Protein AF-A0A540VBX1-F1 (afdb_monomer)

pLDDT: mean 86.74, std 15.34, range [40.91, 98.19]

Secondary structure (DSSP, 8-state):
--PPPHHHHHHHHHHS-HHHHHHTTT---EEETTEEEE----TT---SS--EEEETTTTEEEE-STT-EEEEHHHHHHHHHT--HHHHHHHHHHH-GGGG-S---PPPPP---------SS-HHHHHHHHHHHHHHHGGG-HHHHHHHHHTT--HHHHHH--

Nearest PDB structures (foldseek):
  2lva-assembly1_A  TM=3.208E-01  e=5.649E+00  Homo sapiens

InterPro domains:
  IPR002694 Zinc finger, CHC2-type [PF01807] (6-95)
  IPR002694 Zinc finger, CHC2-type [SM00400] (36-93)
  IPR036977 DNA Primase, CHC2-type zinc finger [G3DSA:3.90.580.10] (2-98)
  IPR050219 DnaG Primase [PTHR30313] (3-162)

Solvent-accessible surface area (backbone atoms only — not comparable to full-atom values): 9754 Å² total; per-residue (Å²): 130,93,72,79,55,68,68,50,53,54,46,43,34,59,66,49,55,51,63,62,62,38,43,78,71,73,54,63,75,44,85,50,91,91,29,35,30,19,49,46,87,50,88,94,43,89,53,89,60,68,31,24,37,36,35,75,91,71,28,34,40,38,29,77,48,95,75,68,44,65,43,39,37,47,57,49,42,18,64,73,68,74,4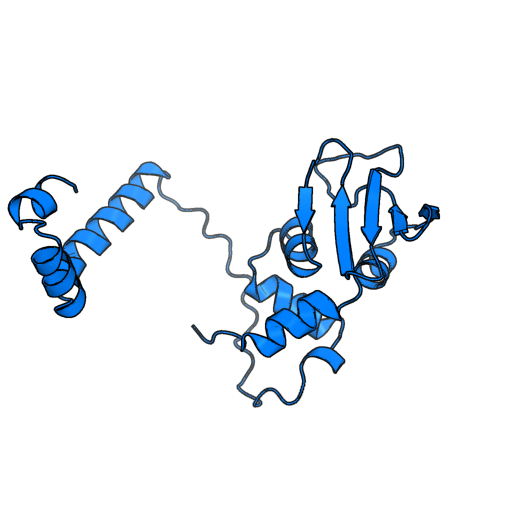3,54,72,65,59,22,50,52,52,48,35,70,76,38,58,86,61,55,63,93,57,80,90,61,82,76,76,78,88,62,80,71,68,81,75,72,66,96,56,57,69,69,56,50,52,52,50,53,48,52,50,51,64,66,48,43,81,76,36,64,69,59,47,55,50,37,51,77,69,70,52,46,72,68,57,53,71,69,69,113

Organism: NCBI:txid1335746

Radius of gyration: 21.72 Å; Cα contacts (8 Å, |Δi|>4): 168; chains: 1; bounding box: 47×44×55 Å

Structure (mmCIF, N/CA/C/O backbone):
data_AF-A0A540VBX1-F1
#
_entry.id   AF-A0A540VBX1-F1
#
loop_
_atom_site.group_PDB
_atom_site.id
_atom_site.type_symbol
_atom_site.label_atom_id
_atom_site.label_alt_id
_atom_site.label_comp_id
_atom_site.label_asym_id
_atom_site.label_entity_id
_atom_site.label_seq_id
_atom_site.pdbx_PDB_ins_code
_atom_site.Cartn_x
_atom_site.Cartn_y
_atom_site.Cartn_z
_atom_site.occupancy
_atom_site.B_iso_or_equiv
_atom_site.auth_seq_id
_atom_site.auth_comp_id
_atom_site.auth_asym_id
_atom_site.auth_atom_id
_atom_site.pdbx_PDB_model_num
ATOM 1 N N . MET A 1 1 ? 12.333 -17.179 -6.959 1.00 44.12 1 MET A N 1
ATOM 2 C CA . MET A 1 1 ? 11.751 -16.290 -5.928 1.00 44.12 1 MET A CA 1
ATOM 3 C C . MET A 1 1 ? 10.569 -17.014 -5.307 1.00 44.12 1 MET A C 1
ATOM 5 O O . MET A 1 1 ? 9.658 -17.335 -6.063 1.00 44.12 1 MET A O 1
ATOM 9 N N . PRO A 1 2 ? 10.586 -17.339 -4.003 1.00 46.53 2 PRO A N 1
ATOM 10 C CA . PRO A 1 2 ? 9.417 -17.925 -3.360 1.00 46.53 2 PRO A CA 1
ATOM 11 C C . PRO A 1 2 ? 8.303 -16.876 -3.392 1.00 46.53 2 PRO A C 1
ATOM 13 O O . PRO A 1 2 ? 8.457 -15.792 -2.833 1.00 46.53 2 PRO A O 1
ATOM 16 N N . ARG A 1 3 ? 7.239 -17.164 -4.141 1.00 69.12 3 ARG A N 1
ATOM 17 C CA . ARG A 1 3 ? 6.035 -16.336 -4.202 1.00 69.12 3 ARG A CA 1
ATOM 18 C C . ARG A 1 3 ? 5.181 -16.711 -2.996 1.00 69.12 3 ARG A C 1
ATOM 20 O O . ARG A 1 3 ? 4.941 -17.899 -2.791 1.00 69.12 3 ARG A O 1
ATOM 27 N N . TYR A 1 4 ? 4.744 -15.733 -2.205 1.00 78.56 4 TYR A N 1
ATOM 28 C CA . TYR A 1 4 ? 3.656 -15.994 -1.266 1.00 78.56 4 TYR A CA 1
ATOM 29 C C . TYR A 1 4 ? 2.438 -16.496 -2.060 1.00 78.56 4 TYR A C 1
ATOM 31 O O . TYR A 1 4 ? 2.194 -15.972 -3.154 1.00 78.56 4 TYR A O 1
ATOM 39 N N . PRO A 1 5 ? 1.707 -17.510 -1.564 1.00 85.25 5 PRO A N 1
ATOM 40 C CA . PRO A 1 5 ? 0.488 -17.959 -2.221 1.00 85.25 5 PRO A CA 1
ATOM 41 C C . PRO A 1 5 ? -0.501 -16.795 -2.336 1.00 85.25 5 PRO A C 1
ATOM 43 O O . PRO A 1 5 ? -0.576 -15.945 -1.442 1.00 85.25 5 PRO A O 1
ATOM 46 N N . SER A 1 6 ? -1.243 -16.746 -3.444 1.00 84.06 6 SER A N 1
ATOM 47 C CA . SER A 1 6 ? -2.238 -15.701 -3.722 1.00 84.06 6 SER A CA 1
ATOM 48 C C . SER A 1 6 ? -3.223 -15.544 -2.570 1.00 84.06 6 SER A C 1
ATOM 50 O O . SER A 1 6 ? -3.566 -14.431 -2.189 1.00 84.06 6 SER A O 1
ATOM 52 N N . GLU A 1 7 ? -3.606 -16.653 -1.951 1.00 88.44 7 GLU A N 1
ATOM 53 C CA . GLU A 1 7 ? -4.576 -16.705 -0.863 1.00 88.44 7 GLU A CA 1
ATOM 54 C C . GLU A 1 7 ? -4.046 -16.008 0.393 1.00 88.44 7 GLU A C 1
ATOM 56 O O . GLU A 1 7 ? -4.788 -15.289 1.059 1.00 88.44 7 GLU A O 1
ATOM 61 N N . LEU A 1 8 ? -2.754 -16.175 0.702 1.00 90.19 8 LEU A N 1
ATOM 62 C CA . LEU A 1 8 ? -2.112 -15.484 1.821 1.00 90.19 8 LEU A CA 1
ATOM 63 C C . LEU A 1 8 ? -2.058 -13.977 1.565 1.00 90.19 8 LEU A C 1
ATOM 65 O O . LEU A 1 8 ? -2.365 -13.196 2.461 1.00 90.19 8 LEU A O 1
ATOM 69 N N . ILE A 1 9 ? -1.688 -13.572 0.349 1.00 91.19 9 ILE A N 1
ATOM 70 C CA . ILE A 1 9 ? -1.621 -12.158 -0.033 1.00 91.19 9 ILE A CA 1
ATOM 71 C C . ILE A 1 9 ? -2.997 -11.502 0.102 1.00 91.19 9 ILE A C 1
ATOM 73 O O . ILE A 1 9 ? -3.121 -10.449 0.727 1.00 91.19 9 ILE A O 1
ATOM 77 N N . GLU A 1 10 ? -4.032 -12.126 -0.453 1.00 92.25 10 GLU A N 1
ATOM 78 C CA . GLU A 1 10 ? -5.393 -11.593 -0.399 1.00 92.25 10 GLU A CA 1
ATOM 79 C C . GLU A 1 10 ? -5.951 -11.593 1.028 1.00 92.25 10 GLU A C 1
ATOM 81 O O . GLU A 1 10 ? -6.656 -10.659 1.413 1.00 92.25 10 GLU A O 1
ATOM 86 N N . ARG A 1 11 ? -5.577 -12.577 1.856 1.00 93.44 11 ARG A N 1
ATOM 87 C CA . ARG A 1 11 ? -5.879 -12.557 3.291 1.00 93.44 11 ARG A CA 1
ATOM 88 C C . ARG A 1 11 ? -5.229 -11.361 3.980 1.00 93.44 11 ARG A C 1
ATOM 90 O O . ARG A 1 11 ? -5.930 -10.616 4.650 1.00 93.44 11 ARG A O 1
ATOM 97 N N . VAL A 1 12 ? -3.928 -11.137 3.784 1.00 95.19 12 VAL A N 1
ATOM 98 C CA . VAL A 1 12 ? -3.216 -9.995 4.383 1.00 95.19 12 VAL A CA 1
ATOM 99 C C . VAL A 1 12 ? -3.853 -8.672 3.962 1.00 95.19 12 VAL A C 1
ATOM 101 O O . VAL A 1 12 ? -4.117 -7.832 4.817 1.00 95.19 12 VAL A O 1
ATOM 104 N N . LYS A 1 13 ? -4.166 -8.494 2.673 1.00 95.38 13 LYS A N 1
ATOM 105 C CA . LYS A 1 13 ? -4.821 -7.274 2.179 1.00 95.38 13 LYS A CA 1
ATOM 106 C C . LYS A 1 13 ? -6.188 -7.028 2.814 1.00 95.38 13 LYS A C 1
ATOM 108 O O . LYS A 1 13 ? -6.519 -5.878 3.083 1.00 95.38 13 LYS A O 1
ATOM 113 N N . ARG A 1 14 ? -6.979 -8.079 3.034 1.00 95.31 14 ARG A N 1
ATOM 114 C CA . ARG A 1 14 ? -8.339 -7.969 3.578 1.00 95.31 14 ARG A CA 1
ATOM 115 C C . ARG A 1 14 ? -8.364 -7.829 5.098 1.00 95.31 14 ARG A C 1
ATOM 117 O O . ARG A 1 14 ? -9.210 -7.114 5.619 1.00 95.31 14 ARG A O 1
ATOM 124 N N . GLU A 1 15 ? -7.482 -8.535 5.796 1.00 95.50 15 GLU A N 1
ATOM 125 C CA . GLU A 1 15 ? -7.603 -8.754 7.241 1.00 95.50 15 GLU A CA 1
ATOM 126 C C . GLU A 1 15 ? -6.581 -7.984 8.076 1.00 95.50 15 GLU A C 1
ATOM 128 O O . GLU A 1 15 ? -6.834 -7.806 9.260 1.00 95.50 15 GLU A O 1
ATOM 133 N N . ALA A 1 16 ? -5.461 -7.505 7.514 1.00 97.12 16 ALA A N 1
ATOM 134 C CA . ALA A 1 16 ? -4.528 -6.668 8.271 1.00 97.12 16 ALA A CA 1
ATOM 135 C C . ALA A 1 16 ? -5.106 -5.246 8.424 1.00 97.12 16 ALA A C 1
ATOM 137 O O . ALA A 1 16 ? -5.142 -4.505 7.437 1.00 97.12 16 ALA A O 1
ATOM 138 N N . PRO A 1 17 ? -5.551 -4.838 9.626 1.00 97.00 17 PRO A N 1
ATOM 139 C CA . PRO A 1 17 ? -6.339 -3.622 9.793 1.00 97.00 17 PRO A CA 1
ATOM 140 C C . PRO A 1 17 ? -5.485 -2.361 9.613 1.00 97.00 17 PRO A C 1
ATOM 142 O O . PRO A 1 17 ? -4.603 -2.068 10.428 1.00 97.00 17 PRO A O 1
ATOM 145 N N . ILE A 1 18 ? -5.791 -1.568 8.577 1.00 97.94 18 ILE A N 1
AT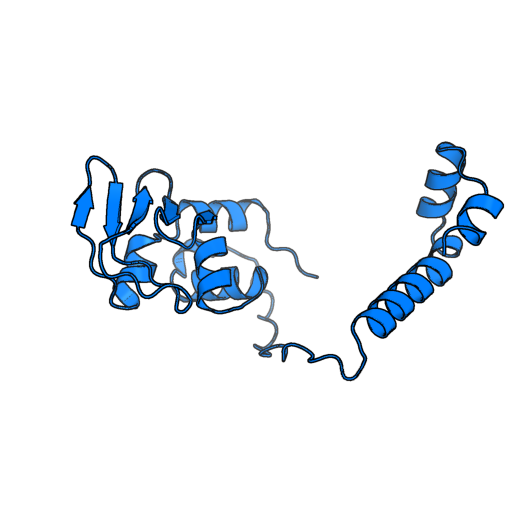OM 146 C CA . ILE A 1 18 ? -5.100 -0.294 8.282 1.00 97.94 18 ILE A CA 1
ATOM 147 C C . ILE A 1 18 ? -5.142 0.650 9.484 1.00 97.94 18 ILE A C 1
ATOM 149 O O . ILE A 1 18 ? -4.148 1.297 9.809 1.00 97.94 18 ILE A O 1
ATOM 153 N N . ARG A 1 19 ? -6.294 0.723 10.152 1.00 96.56 19 ARG A N 1
ATOM 154 C CA . ARG A 1 19 ? -6.479 1.600 11.303 1.00 96.56 19 ARG A CA 1
ATOM 155 C C . ARG A 1 19 ? -5.516 1.257 12.433 1.00 96.56 19 ARG A C 1
ATOM 157 O O . ARG A 1 19 ? -4.754 2.121 12.842 1.00 96.56 19 ARG A O 1
ATOM 164 N N . THR A 1 20 ? -5.497 0.004 12.886 1.00 96.75 20 THR A N 1
ATOM 165 C CA . THR A 1 20 ? -4.602 -0.437 13.969 1.00 96.75 20 THR A CA 1
ATOM 166 C C . THR A 1 20 ? -3.136 -0.249 13.592 1.00 96.75 20 THR A C 1
ATOM 168 O O . THR A 1 20 ? -2.325 0.154 14.424 1.00 96.75 20 THR A O 1
ATOM 171 N N . TRP A 1 21 ? -2.792 -0.503 12.326 1.00 97.12 21 TRP A N 1
ATOM 172 C CA . TRP A 1 21 ? -1.449 -0.261 11.808 1.00 97.12 21 TRP A CA 1
ATOM 173 C C . TRP A 1 21 ? -1.018 1.207 11.947 1.00 97.12 21 TRP A C 1
ATOM 175 O O . TRP A 1 21 ? 0.106 1.487 12.366 1.00 97.12 21 TRP A O 1
ATOM 185 N N . LEU A 1 22 ? -1.912 2.144 11.625 1.00 97.25 22 LEU A N 1
ATOM 186 C CA . LEU A 1 22 ? -1.659 3.583 11.713 1.00 97.25 22 LEU A CA 1
ATOM 187 C C . LEU A 1 22 ? -1.760 4.124 13.150 1.00 97.25 22 LEU A C 1
ATOM 189 O O . LEU A 1 22 ? -0.951 4.968 13.530 1.00 97.25 22 LEU A O 1
ATOM 193 N N . GLU A 1 23 ? -2.676 3.615 13.976 1.00 96.69 23 GLU A N 1
ATOM 194 C CA . GLU A 1 23 ? -2.778 3.951 15.407 1.00 96.69 23 GLU A CA 1
ATOM 195 C C . GLU A 1 23 ? -1.479 3.600 16.147 1.00 96.69 23 GLU A C 1
ATOM 197 O O . GLU A 1 23 ? -0.968 4.407 16.922 1.00 96.69 23 GLU A O 1
ATOM 202 N N . GLY A 1 24 ? -0.864 2.451 15.832 1.00 94.56 24 GLY A N 1
ATOM 203 C CA . GLY A 1 24 ? 0.451 2.065 16.361 1.00 94.56 24 GLY A CA 1
ATOM 204 C C . GLY A 1 24 ? 1.596 3.016 15.978 1.00 94.56 24 GLY A C 1
ATOM 205 O O . GLY A 1 24 ? 2.678 2.942 16.557 1.00 94.56 24 GLY A O 1
ATOM 206 N N . ARG A 1 25 ? 1.358 3.921 15.023 1.00 93.75 25 ARG A N 1
ATOM 207 C CA . ARG A 1 25 ? 2.286 4.965 14.560 1.00 93.75 25 ARG A CA 1
ATOM 208 C C . ARG A 1 25 ? 1.854 6.367 14.995 1.00 93.75 25 ARG A C 1
ATOM 210 O O . ARG A 1 25 ? 2.419 7.349 14.523 1.00 93.75 25 ARG A O 1
ATOM 217 N N . GLY A 1 26 ? 0.870 6.461 15.890 1.00 94.12 26 GLY A N 1
ATOM 218 C CA . GLY A 1 26 ? 0.388 7.720 16.452 1.00 94.12 26 GLY A CA 1
ATOM 219 C C . GLY A 1 26 ? -0.654 8.443 15.599 1.00 94.12 26 GLY A C 1
ATOM 220 O O . GLY A 1 26 ? -0.905 9.620 15.839 1.00 94.12 26 GLY A O 1
ATOM 221 N N . ALA A 1 27 ? -1.260 7.784 14.605 1.00 95.56 27 ALA A N 1
ATOM 222 C CA . ALA A 1 27 ? -2.372 8.383 13.876 1.00 95.56 27 ALA A CA 1
ATOM 223 C C . ALA A 1 27 ? -3.630 8.439 14.753 1.00 95.56 27 ALA A C 1
ATOM 225 O O . ALA A 1 27 ? -4.058 7.433 15.318 1.00 95.56 27 ALA A O 1
ATOM 226 N N . GLU A 1 28 ? -4.253 9.613 14.808 1.00 95.44 28 GLU A N 1
ATOM 227 C CA . GLU A 1 28 ? -5.529 9.824 15.486 1.00 95.44 28 GLU A CA 1
ATOM 228 C C . GLU A 1 28 ? -6.668 9.856 14.464 1.00 95.44 28 GLU A C 1
ATOM 230 O O . GLU A 1 28 ? -6.612 10.586 13.469 1.00 95.44 28 GLU A O 1
ATOM 235 N N . PHE A 1 29 ? -7.704 9.054 14.711 1.00 96.75 29 PHE A N 1
ATOM 236 C CA . PHE A 1 29 ? -8.841 8.898 13.808 1.00 96.75 29 PHE A CA 1
ATOM 237 C C . PHE A 1 29 ? -10.105 9.570 14.340 1.00 96.75 29 PHE A C 1
ATOM 239 O O . PHE A 1 29 ? -10.432 9.506 15.526 1.00 96.75 29 PHE A O 1
ATOM 246 N N . HIS A 1 30 ? -10.883 10.125 13.417 1.00 94.88 30 HIS A N 1
ATOM 247 C CA . HIS A 1 30 ? -12.226 10.638 13.654 1.00 94.88 30 HIS A CA 1
ATOM 248 C C . HIS A 1 30 ? -13.236 9.909 12.766 1.00 94.88 30 HIS A C 1
ATOM 250 O O . HIS A 1 30 ? -12.912 9.464 11.666 1.00 94.88 30 HIS A O 1
ATOM 256 N N . LYS A 1 31 ? -14.485 9.796 13.228 1.00 95.44 31 LYS A N 1
ATOM 257 C CA . LYS A 1 31 ? -15.558 9.206 12.418 1.00 95.44 31 LYS A CA 1
ATOM 258 C C . LYS A 1 31 ? -15.930 10.127 11.257 1.00 95.44 31 LYS A C 1
ATOM 260 O O . LYS A 1 31 ? -16.125 11.325 11.457 1.00 95.44 31 LYS A O 1
ATOM 265 N N . HIS A 1 32 ? -16.116 9.546 10.077 1.00 91.56 32 HIS A N 1
ATOM 266 C CA . HIS A 1 32 ? -16.592 10.231 8.883 1.00 91.56 32 HIS A CA 1
ATOM 267 C C . HIS A 1 32 ? -17.625 9.360 8.151 1.00 91.56 32 HIS A C 1
ATOM 269 O O . HIS A 1 32 ? -17.320 8.603 7.231 1.00 91.56 32 HIS A O 1
ATOM 275 N N . GLY A 1 33 ? -18.883 9.440 8.594 1.00 93.12 33 GLY A N 1
ATOM 276 C CA . GLY A 1 33 ? -19.948 8.586 8.070 1.00 93.12 33 GLY A CA 1
ATOM 277 C C . GLY A 1 33 ? -19.710 7.114 8.416 1.00 93.12 33 GLY A C 1
ATOM 278 O O . GLY A 1 33 ? -19.751 6.749 9.590 1.00 93.12 33 GLY A O 1
ATOM 279 N N . ARG A 1 34 ? -19.502 6.277 7.391 1.00 93.31 34 ARG A N 1
ATOM 280 C CA . ARG A 1 34 ? -19.173 4.845 7.543 1.00 93.31 34 ARG A CA 1
ATOM 281 C C . ARG A 1 34 ? -17.670 4.581 7.631 1.00 93.31 34 ARG A C 1
ATOM 283 O O . ARG A 1 34 ? -17.284 3.495 8.042 1.00 93.31 34 ARG A O 1
ATOM 290 N N . ASP A 1 35 ? -16.867 5.569 7.255 1.00 97.06 35 ASP A N 1
ATOM 291 C CA . ASP A 1 35 ? -15.415 5.489 7.212 1.00 97.06 35 ASP A CA 1
ATOM 292 C C . ASP A 1 35 ? -14.808 6.233 8.409 1.00 97.06 35 ASP A C 1
ATOM 294 O O . ASP A 1 35 ? -15.494 6.932 9.170 1.00 97.06 35 ASP A O 1
ATOM 298 N N . VAL A 1 36 ? -13.495 6.110 8.565 1.00 97.62 36 VAL A N 1
ATOM 299 C CA . VAL A 1 36 ? -12.712 6.913 9.506 1.00 97.62 36 VAL A CA 1
ATOM 300 C C . VAL A 1 36 ? -11.714 7.775 8.748 1.00 97.62 36 VAL A C 1
ATOM 302 O O . VAL A 1 36 ? -11.258 7.419 7.664 1.00 97.62 36 VAL A O 1
ATOM 305 N N . VAL A 1 37 ? -11.380 8.930 9.312 1.00 97.69 37 VAL A N 1
ATOM 306 C CA . VAL A 1 37 ? -10.448 9.883 8.709 1.00 97.69 37 VAL A CA 1
ATOM 307 C C . VAL A 1 37 ? -9.357 10.266 9.700 1.00 97.69 37 VAL A C 1
ATOM 309 O O . VAL A 1 37 ? -9.633 10.471 10.882 1.00 97.69 37 VAL A O 1
ATOM 312 N N . CYS A 1 38 ? -8.126 10.382 9.219 1.00 97.25 38 CYS A N 1
ATOM 313 C CA . CYS A 1 38 ? -6.990 10.923 9.958 1.00 97.25 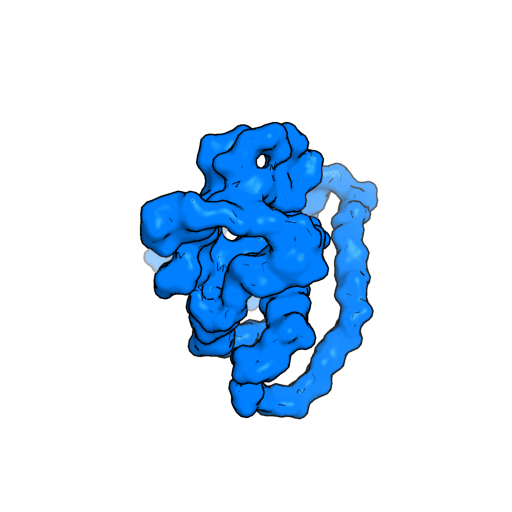38 CYS A CA 1
ATOM 314 C C . CYS A 1 38 ? -6.205 11.907 9.081 1.00 97.25 38 CYS A C 1
ATOM 316 O O . CYS A 1 38 ? -6.518 12.126 7.905 1.00 97.25 38 CYS A O 1
ATOM 318 N N . ARG A 1 39 ? -5.175 12.529 9.655 1.00 96.75 39 ARG A N 1
ATOM 319 C CA . ARG A 1 39 ? -4.190 13.275 8.862 1.00 96.75 39 ARG A CA 1
ATOM 320 C C . ARG A 1 39 ? -3.382 12.314 8.002 1.00 96.75 39 ARG A C 1
ATOM 322 O O . ARG A 1 39 ? -3.143 11.173 8.401 1.00 96.75 39 ARG A O 1
ATOM 329 N N . CYS A 1 40 ? -2.974 12.777 6.826 1.00 96.38 40 CYS A N 1
ATOM 330 C CA . CYS A 1 40 ? -2.098 12.008 5.955 1.00 96.38 40 CYS A CA 1
ATOM 331 C C . CYS A 1 40 ? -0.804 11.602 6.689 1.00 96.38 40 CYS A C 1
ATOM 333 O O . CYS A 1 40 ? -0.123 12.477 7.222 1.00 96.38 40 CYS A O 1
ATOM 335 N N . PRO A 1 41 ? -0.447 10.304 6.718 1.00 94.81 41 PRO A N 1
ATOM 336 C CA . PRO A 1 41 ? 0.756 9.829 7.398 1.00 94.81 41 PRO A CA 1
ATOM 337 C C . PRO A 1 41 ? 2.023 9.928 6.533 1.00 94.81 41 PRO A C 1
ATOM 339 O O . PRO A 1 41 ? 3.103 9.568 6.997 1.00 94.81 41 PRO A O 1
ATOM 342 N N . PHE A 1 42 ? 1.909 10.345 5.267 1.00 94.31 42 PHE A N 1
ATOM 343 C CA . PHE A 1 42 ? 3.052 10.388 4.359 1.00 94.31 42 PHE A CA 1
ATOM 344 C C . PHE A 1 42 ? 3.914 11.647 4.560 1.00 94.31 42 PHE A C 1
ATOM 346 O O . PHE A 1 42 ? 3.367 12.744 4.676 1.00 94.31 42 PHE A O 1
ATOM 353 N N . PRO A 1 43 ? 5.254 11.519 4.556 1.00 86.94 43 PRO A N 1
ATOM 354 C CA . PRO A 1 43 ? 6.164 12.630 4.844 1.00 86.94 43 PRO A CA 1
ATOM 355 C C . PRO A 1 43 ? 6.232 13.678 3.723 1.00 86.94 43 PRO A C 1
ATOM 357 O O . PRO A 1 43 ? 6.611 14.816 3.977 1.00 86.94 43 PRO A O 1
ATOM 360 N N . ASP A 1 44 ? 5.859 13.319 2.492 1.00 88.31 44 ASP A N 1
ATOM 361 C CA . ASP A 1 44 ? 5.772 14.215 1.332 1.00 88.31 44 ASP A CA 1
ATOM 362 C C . ASP A 1 44 ? 4.522 15.113 1.355 1.00 88.31 44 ASP A C 1
ATOM 364 O O . ASP A 1 44 ? 4.348 15.953 0.472 1.00 88.31 44 ASP A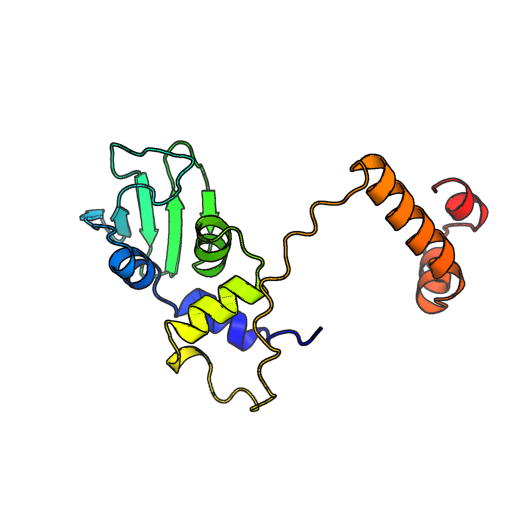 O 1
ATOM 368 N N . HIS A 1 45 ? 3.655 14.964 2.361 1.00 88.88 45 HIS A N 1
ATOM 369 C CA . HIS A 1 45 ? 2.434 15.746 2.506 1.00 88.88 45 HIS A CA 1
ATOM 370 C C . HIS A 1 45 ? 2.178 16.112 3.972 1.00 88.88 45 HIS A C 1
ATOM 372 O O . HIS A 1 45 ? 1.578 15.351 4.732 1.00 88.88 45 HIS A O 1
ATOM 378 N N . GLU A 1 46 ? 2.591 17.323 4.353 1.00 88.50 46 GLU A N 1
ATOM 379 C CA . GLU A 1 46 ? 2.312 17.885 5.676 1.00 88.50 46 GLU A CA 1
ATOM 380 C C . GLU A 1 46 ? 0.843 18.323 5.783 1.00 88.50 46 GLU A C 1
ATOM 382 O O . GLU A 1 46 ? 0.465 19.471 5.538 1.00 88.50 46 GLU A O 1
ATOM 387 N N . ASP A 1 47 ? -0.008 17.362 6.124 1.00 90.44 47 ASP A N 1
ATOM 388 C CA . ASP A 1 47 ? -1.448 17.550 6.143 1.00 90.44 47 ASP A CA 1
ATOM 389 C C . ASP A 1 47 ? -1.937 18.224 7.436 1.00 90.44 47 ASP A C 1
ATOM 391 O O . ASP A 1 47 ? -1.821 17.692 8.546 1.00 90.44 47 ASP A O 1
ATOM 395 N N . ARG A 1 48 ? -2.538 19.409 7.293 1.00 89.31 48 ARG A N 1
ATOM 396 C CA . ARG A 1 48 ? -3.127 20.170 8.407 1.00 89.31 48 ARG A CA 1
ATOM 397 C C . ARG A 1 48 ? -4.569 19.774 8.710 1.00 89.31 48 ARG A C 1
ATOM 399 O O . ARG A 1 48 ? -5.030 19.991 9.832 1.00 89.31 48 ARG A O 1
ATOM 406 N N . THR A 1 49 ? -5.278 19.209 7.738 1.00 90.62 49 THR A N 1
ATOM 407 C CA . THR A 1 49 ? -6.715 18.919 7.805 1.00 90.62 49 THR A CA 1
ATOM 408 C C . THR A 1 49 ? -6.956 17.464 7.434 1.00 90.62 49 THR A C 1
ATOM 410 O O . THR A 1 49 ? -6.643 17.113 6.309 1.00 90.62 49 THR A O 1
ATOM 413 N N . PRO A 1 50 ? -7.557 16.627 8.300 1.00 94.81 50 PRO A N 1
ATOM 414 C CA . PRO A 1 50 ? -7.701 15.193 8.047 1.00 94.81 50 PRO A CA 1
ATOM 415 C C . PRO A 1 50 ? -8.197 14.864 6.628 1.00 94.81 50 PRO A C 1
ATOM 417 O O . PRO A 1 50 ? -9.369 15.065 6.314 1.00 94.81 50 PRO A O 1
ATOM 420 N N . SER A 1 51 ? -7.293 14.385 5.769 1.00 95.50 51 SER A N 1
ATOM 421 C CA . SER A 1 51 ? -7.572 14.075 4.360 1.00 95.50 51 SER A CA 1
ATOM 422 C C . SER A 1 51 ? -7.435 12.588 4.029 1.00 95.50 51 SER A C 1
ATOM 424 O O . SER A 1 51 ? -7.753 12.163 2.917 1.00 95.50 51 SER A O 1
ATOM 426 N N . PHE A 1 52 ? -6.950 11.786 4.977 1.00 97.81 52 PHE A N 1
ATOM 427 C CA . PHE A 1 52 ? -6.683 10.369 4.791 1.00 97.81 52 PHE A CA 1
ATOM 428 C C . PHE A 1 52 ? -7.869 9.542 5.272 1.00 97.81 52 PHE A C 1
ATOM 430 O O . PHE A 1 52 ? -8.104 9.419 6.472 1.00 97.81 52 PHE A O 1
ATOM 437 N N . VAL A 1 53 ? -8.627 8.995 4.327 1.00 97.88 53 VAL A N 1
ATOM 438 C CA . VAL A 1 53 ? -9.839 8.218 4.586 1.00 97.88 53 VAL A CA 1
ATOM 439 C C . VAL A 1 53 ? -9.500 6.733 4.583 1.00 97.88 53 VAL A C 1
ATOM 441 O O . VAL A 1 53 ? -8.833 6.245 3.670 1.00 97.88 53 VAL A O 1
ATOM 444 N N . VAL A 1 54 ? -9.987 6.010 5.587 1.00 98.19 54 VAL A N 1
ATOM 445 C CA . VAL A 1 54 ? -9.885 4.554 5.707 1.00 98.19 54 VAL A CA 1
ATOM 446 C C . VAL A 1 54 ? -11.287 3.971 5.782 1.00 98.19 54 VAL A C 1
ATOM 448 O O . VAL A 1 54 ? -12.076 4.315 6.662 1.00 98.19 54 VAL A O 1
ATOM 451 N N . SER A 1 55 ? -11.573 3.059 4.861 1.00 97.44 55 SER A N 1
ATOM 452 C CA . SER A 1 55 ? -12.813 2.295 4.823 1.00 97.44 55 SER A CA 1
ATOM 453 C C . SER A 1 55 ? -12.576 0.969 5.537 1.00 97.44 55 SER A C 1
ATOM 455 O O . SER A 1 55 ? -11.940 0.069 4.986 1.00 97.44 55 SER A O 1
ATOM 457 N N . GLU A 1 56 ? -13.008 0.880 6.798 1.00 94.50 56 GLU A N 1
ATOM 458 C CA . GLU A 1 56 ? -12.751 -0.279 7.670 1.00 94.50 56 GLU A CA 1
ATOM 459 C C . GLU A 1 56 ? -13.448 -1.555 7.160 1.00 94.50 56 GLU A C 1
ATOM 461 O O . GLU A 1 56 ? -12.935 -2.652 7.354 1.00 94.50 56 GLU A O 1
ATOM 466 N N . ASP A 1 57 ? -14.578 -1.417 6.460 1.00 94.06 57 ASP A N 1
ATOM 467 C CA . ASP A 1 57 ? -15.345 -2.523 5.872 1.00 94.06 57 ASP A CA 1
ATOM 468 C C . ASP A 1 57 ? -14.615 -3.193 4.698 1.00 94.06 57 ASP A C 1
ATOM 470 O O . ASP A 1 57 ? -14.621 -4.417 4.568 1.00 94.06 57 ASP A O 1
ATOM 474 N N . ARG A 1 58 ? -13.980 -2.391 3.837 1.00 95.19 58 ARG A N 1
ATOM 475 C CA . ARG A 1 58 ? -13.228 -2.859 2.662 1.00 95.19 58 ARG A CA 1
ATOM 476 C C . ARG A 1 58 ? -11.733 -3.016 2.934 1.00 95.19 58 ARG A C 1
ATOM 478 O O . ARG A 1 58 ? -11.032 -3.564 2.090 1.00 95.19 58 ARG A O 1
ATOM 485 N N . ASN A 1 59 ? -11.258 -2.528 4.079 1.00 97.12 59 ASN A N 1
ATOM 486 C CA . ASN A 1 59 ? -9.847 -2.400 4.440 1.00 97.12 59 ASN A CA 1
ATOM 487 C C . ASN A 1 59 ? -9.011 -1.717 3.339 1.00 97.12 59 ASN A C 1
ATOM 489 O O . ASN A 1 59 ? -7.946 -2.185 2.933 1.00 97.12 59 ASN A O 1
ATOM 493 N N . LEU A 1 60 ? -9.530 -0.595 2.839 1.00 98.00 60 LEU A N 1
ATOM 494 C CA . LEU A 1 60 ? -8.893 0.242 1.823 1.00 98.00 60 LEU A CA 1
ATOM 495 C C . LEU A 1 60 ? -8.686 1.654 2.359 1.00 98.00 60 LEU A C 1
ATOM 497 O O . LEU A 1 60 ? -9.431 2.115 3.225 1.00 98.00 60 LEU A O 1
ATOM 501 N N . TRP A 1 61 ? -7.711 2.360 1.800 1.00 98.19 61 TRP A N 1
ATOM 502 C CA . TRP A 1 61 ? -7.460 3.761 2.119 1.00 98.19 61 TRP A CA 1
ATOM 503 C C . TRP A 1 61 ? -7.416 4.624 0.863 1.00 98.19 61 TRP A C 1
ATOM 505 O O . TRP A 1 61 ? -7.108 4.146 -0.231 1.00 98.19 61 TRP A O 1
ATOM 515 N N . HIS A 1 62 ? -7.697 5.911 1.037 1.00 97.88 62 HIS A N 1
ATOM 516 C CA . HIS A 1 62 ? -7.479 6.935 0.027 1.00 97.88 62 HIS A CA 1
ATOM 517 C C . HIS A 1 62 ? -7.165 8.278 0.693 1.00 97.88 62 HIS A C 1
ATOM 519 O O . HIS A 1 62 ? -7.890 8.732 1.577 1.00 97.88 62 HIS A O 1
ATOM 525 N N . CYS A 1 63 ? -6.100 8.944 0.254 1.00 97.12 63 CYS A N 1
ATOM 526 C CA . CY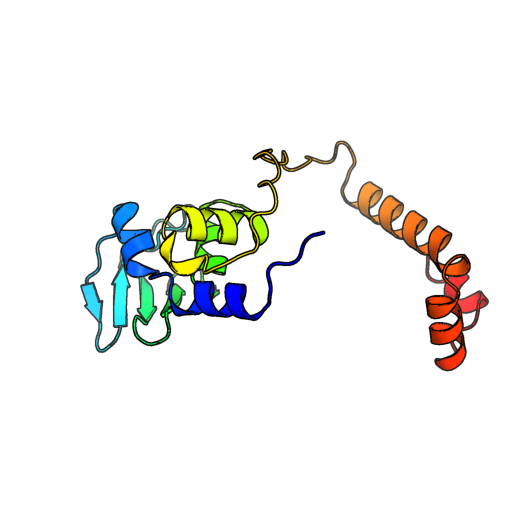S A 1 63 ? -5.792 10.311 0.650 1.00 97.12 63 CYS A CA 1
ATOM 527 C C . CYS A 1 63 ? -6.403 11.287 -0.357 1.00 97.12 63 CYS A C 1
ATOM 529 O O . CYS A 1 63 ? -5.976 11.357 -1.508 1.00 97.12 63 CYS A O 1
ATOM 531 N N . LEU A 1 64 ? -7.389 12.060 0.097 1.00 94.81 64 LEU A N 1
ATOM 532 C CA . LEU A 1 64 ? -8.077 13.094 -0.682 1.00 94.81 64 LEU A CA 1
ATOM 533 C C . LEU A 1 64 ? -7.295 14.421 -0.745 1.00 94.81 64 LEU A C 1
ATOM 535 O O . LEU A 1 64 ? -7.760 15.368 -1.374 1.00 94.81 64 LEU A O 1
ATOM 539 N N . GLY A 1 65 ? -6.132 14.503 -0.092 1.00 91.94 65 GLY A N 1
ATOM 540 C CA . GLY A 1 65 ? -5.241 15.666 -0.115 1.00 91.94 65 GLY A CA 1
ATOM 541 C C . GLY A 1 65 ? -4.275 15.654 -1.303 1.00 91.94 65 GLY A C 1
ATOM 542 O O . GLY A 1 65 ? -4.557 15.052 -2.337 1.00 91.94 65 GLY A O 1
ATOM 543 N N . ALA A 1 66 ? -3.104 16.281 -1.160 1.00 92.12 66 ALA A N 1
ATOM 544 C CA . ALA A 1 66 ? -2.135 16.406 -2.257 1.00 92.12 66 ALA A CA 1
ATOM 545 C C . ALA A 1 66 ? -1.604 15.056 -2.780 1.00 92.12 66 ALA A C 1
ATOM 547 O O . ALA A 1 66 ? -1.196 14.965 -3.934 1.00 92.12 66 ALA A O 1
ATOM 548 N N . CYS A 1 67 ? -1.639 13.999 -1.960 1.00 93.44 67 CYS A N 1
ATOM 549 C CA . CYS A 1 67 ? -1.142 12.682 -2.354 1.00 93.44 67 CYS A CA 1
ATOM 550 C C . CYS A 1 67 ? -1.960 12.009 -3.462 1.00 93.44 67 CYS A C 1
ATOM 552 O O . CYS A 1 67 ? -1.372 11.224 -4.201 1.00 93.44 67 CYS A O 1
ATOM 554 N N . GLN A 1 68 ? -3.283 12.239 -3.512 1.00 92.81 68 GLN A N 1
ATOM 555 C CA . GLN A 1 68 ? -4.225 11.631 -4.473 1.00 92.81 68 GLN A CA 1
ATOM 556 C C . GLN A 1 68 ? -3.964 10.136 -4.734 1.00 92.81 68 GLN A C 1
ATOM 558 O O . GLN A 1 68 ? -3.919 9.670 -5.871 1.00 92.81 68 GLN A O 1
ATOM 563 N N . ALA A 1 69 ? -3.729 9.382 -3.663 1.00 94.69 69 ALA A N 1
ATOM 564 C CA . ALA A 1 69 ? -3.363 7.976 -3.734 1.00 94.69 69 ALA A CA 1
ATOM 565 C C . ALA A 1 69 ? -4.267 7.150 -2.834 1.00 94.69 69 ALA A C 1
ATOM 567 O O . ALA A 1 69 ? -4.781 7.646 -1.832 1.00 94.69 69 ALA A O 1
ATOM 568 N N . GLY A 1 70 ? -4.409 5.877 -3.169 1.00 96.69 70 GLY A N 1
ATOM 569 C CA . GLY A 1 70 ? -5.154 4.912 -2.383 1.00 96.69 70 GLY A CA 1
ATOM 570 C C . GLY A 1 70 ? -4.724 3.495 -2.709 1.00 96.69 70 GLY A C 1
ATOM 571 O O . GLY A 1 70 ? -3.997 3.263 -3.676 1.00 96.69 70 GLY A O 1
ATOM 572 N N . GLY A 1 71 ? -5.173 2.547 -1.898 1.00 97.19 71 GLY A N 1
ATOM 573 C CA . GLY A 1 71 ? -4.849 1.143 -2.099 1.00 97.19 71 GLY A CA 1
ATOM 574 C C . GLY A 1 71 ? -5.184 0.272 -0.901 1.00 97.19 71 GLY A C 1
ATOM 575 O O . GLY A 1 71 ? -5.981 0.631 -0.031 1.00 97.19 71 GLY A O 1
ATOM 576 N N . SER A 1 72 ? -4.554 -0.894 -0.877 1.00 98.12 72 SER A N 1
ATOM 577 C CA . SER A 1 72 ? -4.591 -1.824 0.243 1.00 98.12 72 SER A CA 1
ATOM 578 C C . SER A 1 72 ? -3.611 -1.416 1.343 1.00 98.12 72 SER A C 1
ATOM 580 O O . SER A 1 72 ? -2.744 -0.553 1.169 1.00 98.12 72 SER A O 1
ATOM 582 N N . VAL A 1 73 ? -3.702 -2.099 2.481 1.00 98.12 73 VAL A N 1
ATOM 583 C CA . VAL A 1 73 ? -2.718 -2.005 3.566 1.00 98.12 73 VAL A CA 1
ATOM 584 C C . VAL A 1 73 ? -1.285 -2.303 3.103 1.00 98.12 73 VAL A C 1
ATOM 586 O O . VAL A 1 73 ? -0.346 -1.697 3.606 1.00 98.12 73 VAL A O 1
ATOM 589 N N . VAL A 1 74 ? -1.094 -3.177 2.107 1.00 97.25 74 VAL A N 1
ATOM 590 C CA . VAL A 1 74 ? 0.242 -3.484 1.575 1.00 97.25 74 VAL A CA 1
ATOM 591 C C . VAL A 1 74 ? 0.807 -2.274 0.833 1.00 97.25 74 VAL A C 1
ATOM 593 O O . VAL A 1 74 ? 1.940 -1.882 1.097 1.00 97.25 74 VAL A O 1
ATOM 596 N N . ASP A 1 75 ? -0.003 -1.633 -0.014 1.00 97.50 75 ASP A N 1
ATOM 597 C CA . ASP A 1 75 ? 0.389 -0.419 -0.744 1.00 97.50 75 ASP A CA 1
ATOM 598 C C . ASP A 1 75 ? 0.734 0.725 0.222 1.00 97.50 75 ASP A C 1
ATOM 600 O O . ASP A 1 75 ? 1.692 1.470 0.007 1.00 97.50 75 ASP A O 1
ATOM 604 N N . LEU A 1 76 ? -0.010 0.827 1.331 1.00 97.69 76 LEU A N 1
ATOM 605 C CA . LEU A 1 76 ? 0.266 1.779 2.405 1.00 97.69 76 LEU A CA 1
ATOM 606 C C . LEU A 1 76 ? 1.642 1.541 3.035 1.00 97.69 76 LEU A C 1
ATOM 608 O O . LEU A 1 76 ? 2.422 2.483 3.163 1.00 97.69 76 LEU A O 1
ATOM 612 N N . VAL A 1 77 ? 1.941 0.299 3.437 1.00 97.06 77 VAL A N 1
ATOM 613 C CA . VAL A 1 77 ? 3.223 -0.048 4.072 1.00 97.06 77 VAL A CA 1
ATOM 614 C C . VAL A 1 77 ? 4.381 0.165 3.109 1.00 97.06 77 VAL A C 1
ATOM 616 O O . VAL A 1 77 ? 5.377 0.764 3.503 1.00 97.06 77 VAL A O 1
ATOM 619 N N . MET A 1 78 ? 4.238 -0.255 1.850 1.00 95.75 78 MET A N 1
ATOM 620 C CA . MET A 1 78 ? 5.253 -0.025 0.819 1.00 95.75 78 MET A CA 1
ATOM 621 C C . MET A 1 78 ? 5.600 1.458 0.707 1.00 95.75 78 MET A C 1
ATOM 623 O O . MET A 1 78 ? 6.776 1.816 0.681 1.00 95.75 78 MET A O 1
ATOM 627 N N . ARG A 1 79 ? 4.585 2.329 0.685 1.00 94.81 79 ARG A N 1
ATOM 628 C CA . ARG A 1 79 ? 4.799 3.772 0.569 1.00 94.81 79 ARG A CA 1
ATOM 629 C C . ARG A 1 79 ? 5.355 4.397 1.850 1.00 94.81 79 ARG A C 1
ATOM 631 O O . ARG A 1 79 ? 6.241 5.235 1.753 1.00 94.81 79 ARG A O 1
ATOM 638 N N . LEU A 1 80 ? 4.868 4.005 3.029 1.00 93.50 80 LEU A N 1
ATOM 639 C CA . LEU A 1 80 ? 5.352 4.547 4.308 1.00 93.50 80 LEU A CA 1
ATOM 640 C C . LEU A 1 80 ? 6.799 4.143 4.611 1.00 93.50 80 LEU A C 1
ATOM 642 O O . LEU A 1 80 ? 7.560 4.955 5.125 1.00 93.50 80 LEU A O 1
ATOM 646 N N . GLU A 1 81 ? 7.169 2.900 4.306 1.00 9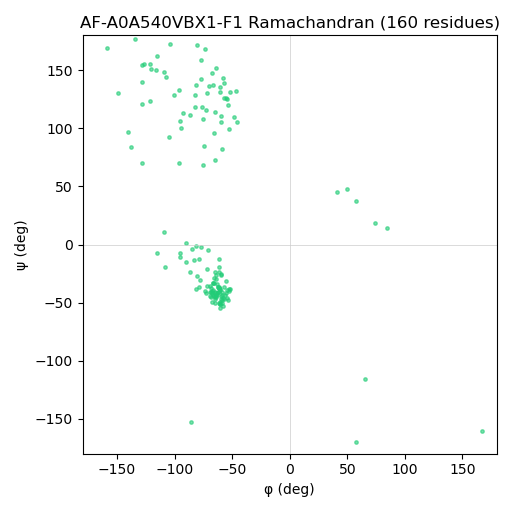2.00 81 GLU A N 1
ATOM 647 C CA . GLU A 1 81 ? 8.493 2.344 4.6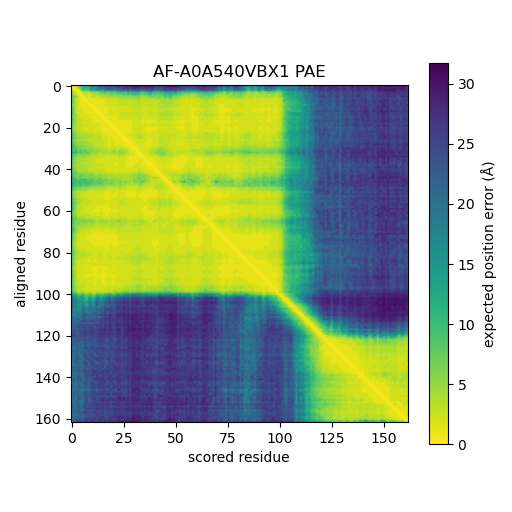13 1.00 92.00 81 GLU A CA 1
ATOM 648 C C . GLU A 1 81 ? 9.481 2.446 3.443 1.00 92.00 81 GLU A C 1
ATOM 650 O O . GLU A 1 81 ? 10.650 2.096 3.598 1.00 92.00 81 GLU A O 1
ATOM 655 N N . GLY A 1 82 ? 9.025 2.870 2.259 1.00 92.62 82 GLY A N 1
ATOM 656 C CA . GLY A 1 82 ? 9.840 2.876 1.043 1.00 92.62 82 GLY A CA 1
ATOM 657 C C . GLY A 1 82 ? 10.375 1.486 0.686 1.00 92.62 82 GLY A C 1
ATOM 658 O O . GLY A 1 82 ? 11.530 1.353 0.281 1.00 92.62 82 GLY A O 1
ATOM 659 N N . CYS A 1 83 ? 9.570 0.440 0.893 1.00 90.62 83 CYS A N 1
ATOM 660 C CA . CYS A 1 83 ? 9.987 -0.952 0.744 1.00 90.62 83 CYS A CA 1
ATOM 661 C C . CYS A 1 83 ? 9.241 -1.674 -0.386 1.00 90.62 83 CYS A C 1
ATOM 663 O O . CYS A 1 83 ? 8.200 -1.224 -0.870 1.00 90.62 83 CYS A O 1
ATOM 665 N N . ASP A 1 84 ? 9.796 -2.802 -0.832 1.00 90.75 84 ASP A N 1
ATOM 666 C CA . ASP A 1 84 ? 9.151 -3.626 -1.849 1.00 90.75 84 ASP A CA 1
ATOM 667 C C . ASP A 1 84 ? 7.945 -4.403 -1.290 1.00 90.75 84 ASP A C 1
ATOM 669 O O . ASP A 1 84 ? 7.717 -4.507 -0.081 1.00 90.75 84 ASP A O 1
ATOM 673 N N . PHE A 1 85 ? 7.161 -4.985 -2.198 1.00 91.81 85 PHE A N 1
ATOM 674 C CA . PHE A 1 85 ? 5.959 -5.741 -1.849 1.00 91.81 85 PHE A CA 1
ATOM 675 C C . PHE A 1 85 ? 6.229 -6.869 -0.844 1.00 91.81 85 PHE A C 1
ATOM 677 O O . PHE A 1 85 ? 5.429 -7.118 0.059 1.00 91.81 85 PHE A O 1
ATOM 684 N N . ARG A 1 86 ? 7.362 -7.564 -0.980 1.00 89.31 86 ARG A N 1
ATOM 685 C CA . ARG A 1 86 ? 7.711 -8.682 -0.104 1.00 89.31 86 ARG A CA 1
ATOM 686 C C . ARG A 1 86 ? 7.983 -8.182 1.312 1.00 89.31 86 ARG A C 1
ATOM 688 O O . ARG A 1 86 ? 7.435 -8.742 2.260 1.00 89.31 86 ARG A O 1
ATOM 695 N N . ALA A 1 87 ? 8.807 -7.148 1.443 1.00 90.06 87 ALA A N 1
ATOM 696 C CA . ALA A 1 87 ? 9.141 -6.532 2.718 1.00 90.06 87 ALA A CA 1
ATOM 697 C C . ALA A 1 87 ? 7.899 -5.948 3.405 1.00 90.06 87 ALA A C 1
ATOM 699 O O . ALA A 1 87 ? 7.764 -6.067 4.624 1.00 90.06 87 ALA A O 1
ATOM 700 N N . ALA A 1 88 ? 6.959 -5.387 2.640 1.00 94.38 88 ALA A N 1
ATOM 701 C CA . ALA A 1 88 ? 5.687 -4.904 3.166 1.00 94.38 88 ALA A CA 1
ATOM 702 C C . ALA A 1 88 ? 4.821 -6.044 3.726 1.00 94.38 88 ALA A C 1
ATOM 704 O O . ALA A 1 88 ? 4.332 -5.948 4.852 1.00 94.38 88 ALA A O 1
ATOM 705 N N . VAL A 1 89 ? 4.681 -7.155 2.992 1.00 93.94 89 VAL A N 1
ATOM 706 C CA . VAL A 1 89 ? 3.945 -8.338 3.474 1.00 93.94 89 VAL A CA 1
ATOM 707 C C . VAL A 1 89 ? 4.614 -8.943 4.710 1.00 93.94 89 VAL A C 1
ATOM 709 O O . VAL A 1 89 ? 3.929 -9.257 5.676 1.00 93.94 89 VAL A O 1
ATOM 712 N N . GLU A 1 90 ? 5.942 -9.068 4.731 1.00 92.31 90 GLU A N 1
ATOM 713 C CA . GLU A 1 90 ? 6.682 -9.571 5.899 1.00 92.31 90 GLU A CA 1
ATOM 714 C C . GLU A 1 90 ? 6.516 -8.667 7.124 1.00 92.31 90 GLU A C 1
ATOM 716 O O . GLU A 1 90 ? 6.320 -9.157 8.235 1.00 92.31 90 GLU A O 1
ATOM 721 N N . THR A 1 91 ? 6.550 -7.350 6.920 1.00 94.44 91 THR A N 1
ATOM 722 C CA . THR A 1 91 ? 6.296 -6.351 7.962 1.00 94.44 91 THR A CA 1
ATOM 723 C C . THR A 1 91 ? 4.891 -6.508 8.546 1.00 94.44 91 THR A C 1
ATOM 725 O O . THR A 1 91 ? 4.726 -6.527 9.766 1.00 94.44 91 THR A O 1
ATOM 728 N N . LEU A 1 92 ? 3.886 -6.696 7.689 1.00 95.06 92 LEU A N 1
ATOM 729 C CA . LEU A 1 92 ? 2.506 -6.917 8.118 1.00 95.06 92 LEU A CA 1
ATOM 730 C C . LEU A 1 92 ? 2.325 -8.254 8.837 1.00 95.06 92 LEU A C 1
ATOM 732 O O . LEU A 1 92 ? 1.664 -8.295 9.865 1.00 95.06 92 LEU A O 1
ATOM 736 N N . LEU A 1 93 ? 2.942 -9.335 8.362 1.00 94.12 93 LEU A N 1
ATOM 737 C CA . LEU A 1 93 ? 2.893 -10.634 9.039 1.00 94.12 93 LEU A CA 1
ATOM 738 C C . LEU A 1 93 ? 3.610 -10.610 10.393 1.00 94.12 93 LEU A C 1
ATOM 740 O O . LEU A 1 93 ? 3.174 -11.278 11.325 1.00 94.12 93 LEU A O 1
ATOM 744 N N . ALA A 1 94 ? 4.679 -9.825 10.531 1.00 92.81 94 ALA A N 1
ATOM 745 C CA . ALA A 1 94 ? 5.344 -9.630 11.815 1.00 92.81 94 ALA A CA 1
ATOM 746 C C . ALA A 1 94 ? 4.464 -8.850 12.806 1.00 92.81 94 ALA A C 1
ATOM 748 O O . ALA A 1 94 ? 4.465 -9.160 13.995 1.00 92.81 94 ALA A O 1
ATOM 749 N N . ALA A 1 95 ? 3.708 -7.861 12.323 1.00 93.88 95 ALA A N 1
ATOM 750 C CA . ALA A 1 95 ? 2.789 -7.071 13.139 1.00 93.88 95 ALA A CA 1
ATOM 751 C C . ALA A 1 95 ? 1.473 -7.800 13.450 1.00 93.88 95 ALA A C 1
ATOM 753 O O . ALA A 1 95 ? 0.891 -7.612 14.518 1.00 93.88 95 ALA A O 1
ATOM 754 N N . PHE A 1 96 ? 1.033 -8.674 12.545 1.00 94.81 96 PHE A N 1
ATOM 755 C CA . PHE A 1 96 ? -0.204 -9.443 12.638 1.00 94.81 96 PHE A CA 1
ATOM 756 C C . PHE A 1 96 ? 0.063 -10.946 12.409 1.00 94.81 96 PHE A C 1
ATOM 758 O O . PHE A 1 96 ? -0.364 -11.507 11.395 1.00 94.81 96 PHE A O 1
ATOM 765 N N . PRO A 1 97 ? 0.732 -11.646 13.352 1.00 90.19 97 PRO A N 1
ATOM 766 C CA . PRO A 1 97 ? 1.168 -13.035 13.153 1.00 90.19 97 PRO A CA 1
ATOM 767 C C . PRO A 1 97 ? 0.040 -14.034 12.879 1.00 90.19 97 PRO A C 1
ATOM 769 O O . PRO A 1 97 ? 0.249 -15.036 12.199 1.00 90.19 97 PRO A O 1
ATOM 772 N N . HIS A 1 98 ? -1.174 -13.748 13.357 1.00 89.12 98 HIS A N 1
ATOM 773 C CA . HIS A 1 98 ? -2.362 -14.570 13.115 1.00 89.12 98 HIS A CA 1
ATOM 774 C C . HIS A 1 98 ? -2.731 -14.688 11.621 1.00 89.12 98 HIS A C 1
ATOM 776 O O . HIS A 1 98 ? -3.414 -15.633 11.234 1.00 89.12 98 HIS A O 1
ATOM 782 N N . LEU A 1 99 ? -2.238 -13.784 10.765 1.00 90.19 99 LEU A N 1
ATOM 783 C CA . LEU A 1 99 ? -2.488 -13.791 9.320 1.00 90.19 99 LEU A CA 1
ATOM 784 C C . LEU A 1 99 ? -1.566 -14.726 8.533 1.00 90.19 99 LEU A C 1
ATOM 786 O O . LEU A 1 99 ? -1.841 -15.002 7.362 1.00 90.19 99 LEU A O 1
ATOM 790 N N . ALA A 1 100 ? -0.483 -15.227 9.134 1.00 83.25 100 ALA A N 1
ATOM 791 C CA . ALA A 1 100 ? 0.468 -16.104 8.449 1.00 83.25 100 ALA A CA 1
ATOM 792 C C . ALA A 1 100 ? -0.170 -17.444 8.032 1.00 83.25 100 ALA A C 1
ATOM 794 O O . ALA A 1 100 ? 0.212 -18.019 7.013 1.00 83.25 100 ALA A O 1
ATOM 795 N N . GLY A 1 101 ? -1.212 -17.892 8.746 1.00 72.62 101 GLY A N 1
ATOM 796 C CA . GLY A 1 101 ? -1.784 -19.233 8.597 1.00 72.62 101 GLY A CA 1
ATOM 797 C C . GLY A 1 101 ? -0.743 -20.332 8.842 1.00 72.62 101 GLY A C 1
ATOM 798 O O . GLY A 1 101 ? 0.381 -20.058 9.260 1.00 72.62 101 GLY A O 1
ATOM 799 N N . GLU A 1 102 ? -1.090 -21.581 8.541 1.00 59.28 102 GLU A N 1
ATOM 800 C CA . GLU A 1 102 ? -0.117 -22.679 8.462 1.00 59.28 102 GLU A CA 1
ATOM 801 C C . GLU A 1 102 ? 0.694 -22.554 7.161 1.00 59.28 102 GLU A C 1
ATOM 803 O O . GLU A 1 102 ? 0.544 -23.326 6.217 1.00 59.28 102 GLU A O 1
ATOM 808 N N . ALA A 1 103 ? 1.531 -21.522 7.055 1.00 50.91 103 ALA A N 1
ATOM 809 C CA . ALA A 1 103 ? 2.560 -21.502 6.026 1.00 50.91 103 ALA A CA 1
ATOM 810 C C . ALA A 1 103 ? 3.568 -22.626 6.335 1.00 50.91 103 ALA A C 1
ATOM 812 O O . ALA A 1 103 ? 3.950 -22.784 7.500 1.00 50.91 103 ALA A O 1
ATOM 813 N N . PRO A 1 104 ? 4.032 -23.408 5.340 1.00 43.12 104 PRO A N 1
ATOM 814 C CA . PRO A 1 104 ? 5.099 -24.364 5.583 1.00 43.12 104 PRO A CA 1
ATOM 815 C C . PRO A 1 104 ? 6.298 -23.589 6.125 1.00 43.12 104 PRO A C 1
ATOM 817 O O . PRO A 1 104 ? 6.728 -22.603 5.523 1.00 43.12 104 PRO A O 1
ATOM 820 N N . ALA A 1 105 ? 6.795 -24.026 7.282 1.00 40.91 105 ALA A N 1
ATOM 821 C CA . ALA A 1 105 ? 7.966 -23.488 7.955 1.00 40.91 105 ALA A CA 1
ATOM 822 C C . ALA A 1 105 ? 9.222 -23.726 7.099 1.00 40.91 105 ALA A C 1
ATOM 824 O O . ALA A 1 105 ? 10.047 -24.591 7.374 1.00 40.91 105 ALA A O 1
ATOM 825 N N . GLY A 1 106 ? 9.348 -22.980 6.006 1.00 47.59 106 GLY A N 1
ATOM 826 C CA . GLY A 1 106 ? 10.612 -22.771 5.331 1.00 47.59 106 GLY A CA 1
ATOM 827 C C . GLY A 1 106 ? 11.419 -21.756 6.139 1.00 47.59 106 GLY A C 1
ATOM 828 O O . GLY A 1 106 ? 10.832 -20.816 6.682 1.00 47.59 106 GLY A O 1
ATOM 829 N N . PRO A 1 107 ? 12.747 -21.915 6.243 1.00 41.41 107 PRO A N 1
ATOM 830 C CA . PRO A 1 107 ? 13.581 -20.940 6.927 1.00 41.41 107 PRO A CA 1
ATOM 831 C C . PRO A 1 107 ? 13.333 -19.556 6.321 1.00 41.41 107 PRO A C 1
ATOM 833 O O . PRO A 1 107 ? 13.438 -19.372 5.105 1.00 41.41 107 PRO A O 1
ATOM 836 N N . ALA A 1 108 ? 12.983 -18.594 7.177 1.00 46.34 108 ALA A N 1
ATOM 837 C CA . ALA A 1 108 ? 12.924 -17.194 6.796 1.00 46.34 108 ALA A CA 1
ATOM 838 C C . ALA A 1 108 ? 14.286 -16.828 6.183 1.00 46.34 108 ALA A C 1
ATOM 840 O O . ALA A 1 108 ? 15.308 -17.001 6.858 1.00 46.34 108 ALA A O 1
ATOM 841 N N . PRO A 1 109 ? 14.359 -16.378 4.916 1.00 45.22 109 PRO A N 1
ATOM 842 C CA . PRO A 1 109 ? 15.618 -15.873 4.405 1.00 45.22 109 PRO A CA 1
ATOM 843 C C . PRO A 1 109 ? 16.013 -14.690 5.282 1.00 45.22 109 PRO A C 1
ATOM 845 O O . PRO A 1 109 ? 15.169 -13.878 5.666 1.00 45.22 109 PRO A O 1
ATOM 848 N N . ALA A 1 110 ? 17.290 -14.650 5.655 1.00 48.56 110 ALA A N 1
ATOM 849 C CA . ALA A 1 110 ? 17.833 -13.609 6.505 1.00 48.56 110 ALA A CA 1
ATOM 850 C C . ALA A 1 110 ? 17.368 -12.232 6.011 1.00 48.56 110 ALA A C 1
ATOM 852 O O . ALA A 1 110 ? 17.446 -11.941 4.815 1.00 48.56 110 ALA A O 1
ATOM 853 N N . ARG A 1 111 ? 16.885 -11.406 6.950 1.00 49.62 111 ARG A N 1
ATOM 854 C CA . ARG A 1 111 ? 16.591 -9.984 6.753 1.00 49.62 111 ARG A CA 1
ATOM 855 C C . ARG A 1 111 ? 17.864 -9.266 6.308 1.00 49.62 111 ARG A C 1
ATOM 857 O O . ARG A 1 111 ? 18.559 -8.650 7.110 1.00 49.62 111 ARG A O 1
ATOM 864 N N . GLY A 1 112 ? 18.176 -9.333 5.026 1.00 44.66 112 GLY A N 1
ATOM 865 C CA . GLY A 1 112 ? 18.931 -8.280 4.389 1.00 44.66 112 GLY A CA 1
ATOM 866 C C . GLY A 1 112 ? 17.952 -7.143 4.181 1.00 44.66 112 GLY A C 1
ATOM 867 O O . GLY A 1 112 ? 16.995 -7.305 3.428 1.00 44.66 112 GLY A O 1
ATOM 868 N N . LYS A 1 113 ? 18.197 -5.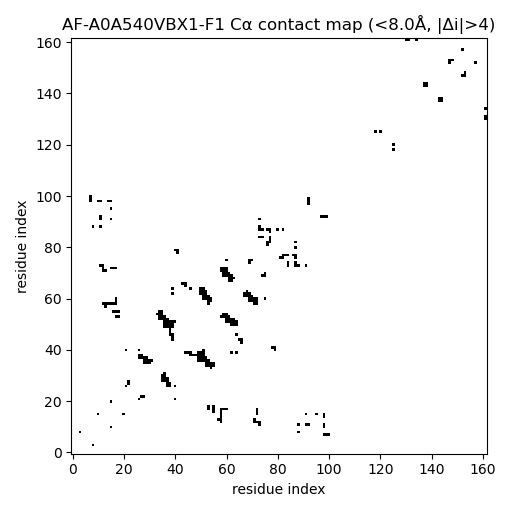978 4.793 1.00 43.88 113 LYS A N 1
ATOM 869 C CA . LYS A 1 113 ? 17.902 -4.744 4.065 1.00 43.88 113 LYS A CA 1
ATOM 870 C C . LYS A 1 113 ? 18.655 -4.935 2.758 1.00 43.88 113 LYS A C 1
ATOM 872 O O . LYS A 1 113 ? 19.880 -4.865 2.783 1.00 43.88 113 LYS A O 1
ATOM 877 N N . VAL A 1 114 ? 17.978 -5.338 1.683 1.00 46.50 114 VAL A N 1
ATOM 878 C CA . VAL A 1 114 ? 18.599 -5.258 0.368 1.00 46.50 114 VAL A CA 1
ATOM 879 C C . VAL A 1 114 ? 18.871 -3.769 0.267 1.00 46.50 114 VAL A C 1
ATOM 881 O O . VAL A 1 114 ? 17.907 -2.999 0.316 1.00 46.50 114 VAL A O 1
ATOM 884 N N . PRO A 1 115 ? 20.141 -3.327 0.307 1.00 49.00 115 PRO A N 1
ATOM 885 C CA . PRO A 1 115 ? 20.412 -1.927 0.073 1.00 49.00 115 PRO A CA 1
ATOM 886 C C . PRO A 1 115 ? 19.702 -1.637 -1.239 1.00 49.00 115 PRO A C 1
ATOM 888 O O . PRO A 1 115 ? 19.838 -2.437 -2.171 1.00 49.00 115 PRO A O 1
ATOM 891 N N . LEU A 1 116 ? 18.906 -0.567 -1.307 1.00 53.25 116 LEU A N 1
ATOM 892 C CA . LEU A 1 116 ? 18.604 -0.004 -2.614 1.00 53.25 116 LEU A CA 1
ATOM 893 C C . LEU A 1 116 ? 19.969 0.103 -3.279 1.00 53.25 116 LEU A C 1
ATOM 895 O O . LEU A 1 116 ? 20.840 0.816 -2.777 1.00 53.25 116 LEU A O 1
ATOM 899 N N . ILE A 1 117 ? 20.203 -0.742 -4.283 1.00 60.19 117 ILE A N 1
ATOM 900 C CA . ILE A 1 117 ? 21.430 -0.694 -5.048 1.00 60.19 117 ILE A CA 1
ATOM 901 C C . ILE A 1 117 ? 21.302 0.655 -5.720 1.00 60.19 117 ILE A C 1
ATOM 903 O O . ILE A 1 117 ? 20.572 0.780 -6.696 1.00 60.19 117 ILE A O 1
ATOM 907 N N . THR A 1 118 ? 21.913 1.680 -5.130 1.00 54.91 118 THR A N 1
ATOM 908 C CA . THR A 1 118 ? 22.199 2.918 -5.830 1.00 54.91 118 THR A CA 1
ATOM 909 C C . THR A 1 118 ? 23.084 2.465 -6.967 1.00 54.91 118 THR A C 1
ATOM 911 O O . THR A 1 118 ? 24.214 2.026 -6.703 1.00 54.91 118 THR A O 1
ATOM 914 N N . PRO A 1 119 ? 22.562 2.417 -8.197 1.00 57.34 119 PRO A N 1
ATOM 915 C CA . PRO A 1 119 ? 23.366 1.939 -9.288 1.00 57.34 119 PRO A CA 1
ATOM 916 C C . PRO A 1 119 ? 24.559 2.885 -9.383 1.00 57.34 119 PRO A C 1
ATOM 918 O O . PRO A 1 119 ? 24.410 4.102 -9.351 1.00 57.34 119 PRO A O 1
ATOM 921 N N . THR A 1 120 ? 25.764 2.332 -9.462 1.00 68.88 120 THR A N 1
ATOM 922 C CA . THR A 1 120 ? 26.971 3.129 -9.725 1.00 68.88 120 THR A CA 1
ATOM 923 C C . THR A 1 120 ? 27.012 3.641 -11.168 1.00 68.88 120 THR A C 1
ATOM 925 O O . THR A 1 120 ? 27.938 4.350 -11.540 1.00 68.88 120 THR A O 1
ATOM 928 N N . MET A 1 121 ? 26.041 3.219 -11.979 1.00 70.38 121 MET A N 1
ATOM 929 C CA . MET A 1 121 ? 25.884 3.492 -13.399 1.00 70.38 121 MET A CA 1
ATOM 930 C C . MET A 1 121 ? 24.705 4.441 -13.594 1.00 70.38 121 MET A C 1
ATOM 932 O O . MET A 1 121 ? 23.741 4.385 -12.831 1.00 70.38 121 MET A O 1
ATOM 936 N N . ALA A 1 122 ? 24.763 5.289 -14.616 1.00 85.31 122 ALA A N 1
ATOM 937 C CA . ALA A 1 122 ? 23.616 6.119 -14.974 1.00 85.31 122 ALA A CA 1
ATOM 938 C C . ALA A 1 122 ? 22.434 5.242 -15.431 1.00 85.31 122 ALA A C 1
ATOM 940 O O . ALA A 1 122 ? 22.644 4.157 -15.980 1.00 85.31 122 ALA A O 1
ATOM 941 N N . ASP A 1 123 ? 21.199 5.716 -15.248 1.00 82.38 123 ASP A N 1
ATOM 942 C CA . ASP A 1 123 ? 19.981 4.963 -15.592 1.00 82.38 123 ASP A CA 1
ATOM 943 C C . ASP A 1 123 ? 19.990 4.444 -17.041 1.00 82.38 123 ASP A C 1
ATOM 945 O O . ASP A 1 123 ? 19.649 3.285 -17.292 1.00 82.38 123 ASP A O 1
ATOM 949 N N . ASP A 1 124 ? 20.476 5.254 -17.984 1.00 85.81 124 ASP A N 1
ATOM 950 C CA . ASP A 1 124 ? 20.607 4.875 -19.396 1.00 85.81 124 ASP A CA 1
ATOM 951 C C . ASP A 1 124 ? 21.569 3.695 -19.603 1.00 85.81 124 ASP A C 1
ATOM 953 O O . ASP A 1 124 ? 21.338 2.812 -20.434 1.00 85.81 124 ASP A O 1
ATOM 957 N N . GLU A 1 125 ? 22.647 3.631 -18.822 1.00 86.06 125 GLU A N 1
ATOM 958 C CA . GLU A 1 125 ? 23.623 2.547 -18.908 1.00 86.06 125 GLU A CA 1
ATOM 959 C C . GLU A 1 125 ? 23.057 1.239 -18.345 1.00 86.06 125 GLU A C 1
ATOM 961 O O . GLU A 1 125 ? 23.328 0.159 -18.887 1.00 86.06 125 GLU A O 1
ATOM 966 N N . ILE A 1 126 ? 22.244 1.329 -17.288 1.00 88.50 126 ILE A N 1
ATOM 967 C CA . ILE A 1 126 ? 21.521 0.191 -16.709 1.00 88.50 126 ILE A CA 1
ATOM 968 C C . ILE A 1 126 ? 20.507 -0.332 -17.715 1.00 88.50 126 ILE A C 1
ATOM 970 O O . ILE A 1 126 ? 20.485 -1.533 -17.994 1.00 88.50 126 ILE A O 1
ATOM 974 N N . LEU A 1 127 ? 19.689 0.556 -18.284 1.00 90.06 127 LEU A N 1
ATOM 975 C CA . LEU A 1 127 ? 18.682 0.193 -19.272 1.00 90.06 127 LEU A CA 1
ATOM 976 C C . LEU A 1 127 ? 19.339 -0.508 -20.465 1.00 90.06 127 LEU A C 1
ATOM 978 O O . LEU A 1 127 ? 18.934 -1.612 -20.835 1.00 90.06 127 LEU A O 1
ATOM 982 N N . ALA A 1 128 ? 20.431 0.055 -20.984 1.00 90.12 128 ALA A N 1
ATOM 983 C CA . ALA A 1 128 ? 21.197 -0.553 -22.063 1.00 90.12 128 ALA A CA 1
ATOM 984 C C . ALA A 1 128 ? 21.779 -1.926 -21.672 1.00 90.12 128 ALA A C 1
ATOM 986 O O . ALA A 1 128 ? 21.814 -2.843 -22.496 1.00 90.12 128 ALA A O 1
ATOM 987 N N . ALA A 1 129 ? 22.236 -2.107 -20.429 1.00 89.62 129 ALA A N 1
ATOM 988 C CA . ALA A 1 129 ? 22.733 -3.394 -19.943 1.00 89.62 129 ALA A CA 1
ATOM 989 C C . ALA A 1 129 ? 21.629 -4.457 -19.863 1.00 89.62 129 ALA A C 1
ATOM 991 O O . ALA A 1 129 ? 21.836 -5.591 -20.304 1.00 89.62 129 ALA A O 1
ATOM 992 N N . VAL A 1 130 ? 20.452 -4.084 -19.361 1.00 92.19 130 VAL A N 1
ATOM 993 C CA . VAL A 1 130 ? 19.278 -4.961 -19.275 1.00 92.19 130 VAL A CA 1
ATOM 994 C C . VAL A 1 130 ? 18.794 -5.358 -20.671 1.00 92.19 130 VAL A C 1
ATOM 996 O O . VAL A 1 130 ? 18.575 -6.544 -20.926 1.00 92.19 130 VAL A O 1
ATOM 999 N N . MET A 1 131 ? 18.699 -4.399 -21.596 1.00 92.62 131 MET A N 1
ATOM 1000 C CA . MET A 1 131 ? 18.325 -4.651 -22.992 1.00 92.62 131 MET A CA 1
ATOM 1001 C C . MET A 1 131 ? 19.299 -5.629 -23.654 1.00 92.62 131 MET A C 1
ATOM 1003 O O . MET A 1 131 ? 18.875 -6.671 -24.159 1.00 92.62 131 MET A O 1
ATOM 1007 N N . ARG A 1 132 ? 20.615 -5.382 -23.553 1.00 91.88 132 ARG A N 1
ATOM 1008 C CA . ARG A 1 132 ? 21.646 -6.302 -24.073 1.00 91.88 132 ARG A CA 1
ATOM 1009 C C . ARG A 1 132 ? 21.514 -7.708 -23.499 1.00 91.88 132 ARG A C 1
ATOM 1011 O O . ARG A 1 132 ? 21.638 -8.678 -24.246 1.00 91.88 132 ARG A O 1
ATOM 1018 N N . TYR A 1 133 ? 21.273 -7.823 -22.194 1.00 93.31 133 TYR A N 1
ATOM 1019 C CA . TYR A 1 133 ? 21.118 -9.115 -21.536 1.00 93.31 133 TYR A CA 1
ATOM 1020 C C . TYR A 1 133 ? 19.940 -9.901 -22.116 1.00 93.31 133 TYR A C 1
ATOM 1022 O O . TYR A 1 133 ? 20.116 -11.048 -22.532 1.00 93.31 133 TYR A O 1
ATOM 1030 N N . TYR A 1 134 ? 18.754 -9.294 -22.200 1.00 92.50 134 TYR A N 1
ATOM 1031 C CA . TYR A 1 134 ? 17.582 -9.981 -22.742 1.00 92.50 134 TYR A CA 1
ATOM 1032 C C . TYR A 1 134 ? 17.749 -10.334 -24.214 1.00 92.50 134 TYR A C 1
ATOM 1034 O O . TYR A 1 134 ? 17.435 -11.458 -24.604 1.00 92.50 134 TYR A O 1
ATOM 1042 N N . HIS A 1 135 ? 18.327 -9.433 -25.004 1.00 90.62 135 HIS A N 1
ATOM 1043 C CA . HIS A 1 135 ? 18.591 -9.682 -26.414 1.00 90.62 135 HIS A CA 1
ATOM 1044 C C . HIS A 1 135 ? 19.549 -10.861 -26.626 1.00 90.62 135 HIS A C 1
ATOM 1046 O O . HIS A 1 135 ? 19.333 -11.702 -27.493 1.00 90.62 135 HIS A O 1
ATOM 1052 N N . HIS A 1 136 ? 20.587 -10.967 -25.794 1.00 90.31 136 HIS A N 1
ATOM 1053 C CA . HIS A 1 136 ? 21.530 -12.081 -25.833 1.00 90.31 136 HIS A CA 1
ATOM 1054 C C . HIS A 1 136 ? 20.902 -13.408 -25.379 1.00 90.31 136 HIS A C 1
ATOM 1056 O O . HIS A 1 136 ? 21.238 -14.468 -25.904 1.00 90.31 136 HIS A O 1
ATOM 1062 N N . ARG A 1 137 ? 19.992 -13.372 -24.398 1.00 92.12 137 ARG A N 1
ATOM 1063 C CA . ARG A 1 137 ? 19.348 -14.577 -23.850 1.00 92.12 137 ARG A CA 1
ATOM 1064 C C . ARG A 1 137 ? 18.193 -15.089 -24.699 1.00 92.12 137 ARG A C 1
ATOM 1066 O O . ARG A 1 137 ? 17.923 -16.286 -24.646 1.00 92.12 137 ARG A O 1
ATOM 1073 N N . LEU A 1 138 ? 17.526 -14.222 -25.456 1.00 90.50 138 LEU A N 1
ATOM 1074 C CA . LEU A 1 138 ? 16.334 -14.559 -26.231 1.00 90.50 138 LEU A CA 1
ATOM 1075 C C . LEU A 1 138 ? 16.538 -15.769 -27.173 1.00 90.50 138 LEU A C 1
ATOM 1077 O O . LEU A 1 138 ? 15.728 -16.692 -27.084 1.00 90.50 138 LEU A O 1
ATOM 1081 N N . PRO A 1 139 ? 17.620 -15.871 -27.977 1.00 85.62 139 PRO A N 1
ATOM 1082 C CA . PRO A 1 139 ? 17.846 -17.030 -28.850 1.00 85.62 139 PRO A CA 1
ATOM 1083 C C . PRO A 1 139 ? 18.076 -18.350 -28.099 1.00 85.62 139 PRO A C 1
ATOM 1085 O O . PRO A 1 139 ? 17.852 -19.426 -28.646 1.00 85.62 139 PRO A O 1
ATOM 1088 N N . ALA A 1 140 ? 18.527 -18.289 -26.841 1.00 88.50 140 ALA A N 1
ATOM 1089 C CA . ALA A 1 140 ? 18.770 -19.477 -26.024 1.00 88.50 140 ALA A CA 1
ATOM 1090 C C . ALA A 1 140 ? 17.476 -20.067 -25.428 1.00 88.50 140 ALA A C 1
ATOM 1092 O O . ALA A 1 140 ? 17.488 -21.188 -24.916 1.00 88.50 140 ALA A O 1
ATOM 1093 N N . VAL A 1 141 ? 16.355 -19.336 -25.479 1.00 92.88 141 VAL A N 1
ATOM 1094 C CA . VAL A 1 141 ? 15.064 -19.759 -24.922 1.00 92.88 141 VAL A CA 1
ATOM 1095 C C . VAL A 1 141 ? 14.132 -20.184 -26.054 1.00 92.88 141 VAL A C 1
ATOM 1097 O O . VAL A 1 141 ? 13.382 -19.382 -26.605 1.00 92.88 141 VAL A O 1
ATOM 1100 N N . ARG A 1 142 ? 14.137 -21.487 -26.363 1.00 90.25 142 ARG A N 1
ATOM 1101 C CA . ARG A 1 142 ? 13.362 -22.079 -27.473 1.00 90.25 142 ARG A CA 1
ATOM 1102 C C . ARG A 1 142 ? 11.876 -21.713 -27.463 1.00 90.25 142 ARG A C 1
ATOM 1104 O O . ARG A 1 142 ? 11.294 -21.500 -28.521 1.00 90.25 142 ARG A O 1
ATOM 1111 N N . GLU A 1 143 ? 11.262 -21.649 -26.284 1.00 94.19 143 GLU A N 1
ATOM 1112 C CA . GLU A 1 143 ? 9.849 -21.280 -26.137 1.00 94.19 143 GLU A CA 1
ATOM 1113 C C . GLU A 1 143 ? 9.573 -19.845 -26.609 1.00 94.19 143 GLU A C 1
ATOM 1115 O O . GLU A 1 143 ? 8.591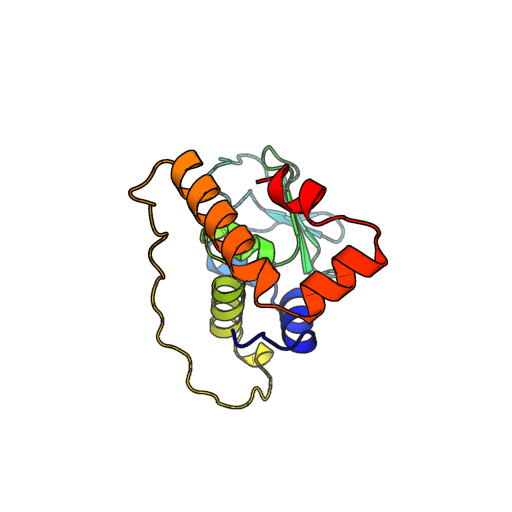 -19.604 -27.314 1.00 94.19 143 GLU A O 1
ATOM 1120 N N . ALA A 1 144 ? 10.463 -18.909 -26.268 1.00 90.31 144 ALA A N 1
ATOM 1121 C CA . ALA A 1 144 ? 10.343 -17.507 -26.641 1.00 90.31 144 ALA A CA 1
ATOM 1122 C C . ALA A 1 144 ? 10.550 -17.319 -28.150 1.00 90.31 144 ALA A C 1
ATOM 1124 O O . ALA A 1 144 ? 9.736 -16.660 -28.794 1.00 90.31 144 ALA A O 1
ATOM 1125 N N . SER A 1 145 ? 11.564 -17.964 -28.736 1.00 87.88 145 SER A N 1
ATOM 1126 C CA . SER A 1 145 ? 11.784 -17.946 -30.189 1.00 87.88 145 SER A CA 1
ATOM 1127 C C . SER A 1 145 ? 10.579 -18.502 -30.951 1.00 87.88 145 SER A C 1
ATOM 1129 O O . SER A 1 145 ? 10.054 -17.842 -31.844 1.00 87.88 145 SER A O 1
ATOM 1131 N N . ALA A 1 146 ? 10.052 -19.656 -30.526 1.00 92.12 146 ALA A N 1
ATOM 1132 C CA . ALA A 1 146 ? 8.869 -20.252 -31.142 1.00 92.12 146 ALA A CA 1
ATOM 1133 C C . ALA A 1 146 ? 7.620 -19.363 -31.003 1.00 92.12 146 ALA A C 1
ATOM 1135 O O . ALA A 1 146 ? 6.759 -19.355 -31.881 1.00 92.12 146 ALA A O 1
ATOM 1136 N N . TYR A 1 147 ? 7.480 -18.622 -29.900 1.00 94.75 147 TYR A N 1
ATOM 1137 C CA . TYR A 1 147 ? 6.393 -17.655 -29.739 1.00 94.75 147 TYR A CA 1
ATOM 1138 C C . TYR A 1 147 ? 6.502 -16.500 -30.741 1.00 94.75 147 TYR A C 1
ATOM 1140 O O . TYR A 1 147 ? 5.503 -16.155 -31.370 1.00 94.75 147 TYR A O 1
ATOM 1148 N N . LEU A 1 148 ? 7.696 -15.932 -30.923 1.00 93.62 148 LEU A N 1
ATOM 1149 C CA . LEU A 1 148 ? 7.924 -14.825 -31.856 1.00 93.62 148 LEU A CA 1
ATOM 1150 C C . LEU A 1 148 ? 7.684 -15.245 -33.312 1.00 93.62 148 LEU A C 1
ATOM 1152 O O . LEU A 1 148 ? 6.994 -14.533 -34.043 1.00 93.62 148 LEU A O 1
ATOM 1156 N N . GLU A 1 149 ? 8.134 -16.440 -33.696 1.00 91.69 149 GLU A N 1
ATOM 1157 C CA . GLU A 1 149 ? 7.861 -17.021 -35.015 1.00 91.69 149 GLU A CA 1
ATOM 1158 C C . GLU A 1 149 ? 6.357 -17.183 -35.268 1.00 91.69 149 GLU A C 1
ATOM 1160 O O . GLU A 1 149 ? 5.851 -16.739 -36.298 1.00 91.69 149 GLU A O 1
ATOM 1165 N N . ARG A 1 150 ? 5.603 -17.729 -34.298 1.00 96.19 150 ARG A N 1
ATOM 1166 C CA . ARG A 1 150 ? 4.132 -17.837 -34.394 1.00 96.19 150 ARG A CA 1
ATOM 1167 C C . ARG A 1 150 ? 3.442 -16.483 -34.552 1.00 96.19 150 ARG A C 1
ATOM 1169 O O . ARG A 1 150 ? 2.329 -16.421 -35.068 1.00 96.19 150 ARG A O 1
ATOM 1176 N N . ARG A 1 151 ? 4.069 -15.405 -34.081 1.00 96.75 151 ARG A N 1
ATOM 1177 C CA . ARG A 1 151 ? 3.570 -14.029 -34.200 1.00 96.75 151 ARG A CA 1
ATOM 1178 C C . ARG A 1 151 ? 4.044 -13.329 -35.477 1.00 96.75 151 ARG A C 1
ATOM 1180 O O . ARG A 1 151 ? 3.683 -12.173 -35.672 1.00 96.75 151 ARG A O 1
ATOM 1187 N N . GLY A 1 152 ? 4.807 -14.008 -36.337 1.00 94.50 152 GLY A N 1
ATOM 1188 C CA . GLY A 1 152 ? 5.330 -13.453 -37.586 1.00 94.50 152 GLY A CA 1
ATOM 1189 C C . GLY A 1 152 ? 6.478 -12.461 -37.388 1.00 94.50 152 GLY A C 1
ATOM 1190 O O . GLY A 1 152 ? 6.756 -11.665 -38.281 1.00 94.50 152 GLY A O 1
ATOM 1191 N N . ILE A 1 153 ? 7.132 -12.477 -36.224 1.00 94.19 153 ILE A N 1
ATOM 1192 C CA . ILE A 1 153 ? 8.264 -11.597 -35.928 1.00 94.19 153 ILE A CA 1
ATOM 1193 C C . ILE A 1 153 ? 9.531 -12.286 -36.432 1.00 94.19 153 ILE A C 1
ATOM 1195 O O . ILE A 1 153 ? 9.934 -13.325 -35.914 1.00 94.19 153 ILE A O 1
ATOM 1199 N N . SER A 1 154 ? 10.136 -11.715 -37.472 1.00 91.25 154 SER A N 1
ATOM 1200 C CA . SER A 1 154 ? 11.337 -12.267 -38.097 1.00 91.25 154 SER A CA 1
ATOM 1201 C C . SER A 1 154 ? 12.592 -11.990 -37.269 1.00 91.25 154 SER A C 1
ATOM 1203 O O . SER A 1 154 ? 12.651 -11.021 -36.511 1.00 91.25 154 SER A O 1
ATOM 1205 N N . GLN A 1 155 ? 13.640 -12.789 -37.481 1.00 87.62 155 GLN A N 1
ATOM 1206 C CA . GLN A 1 155 ? 14.944 -12.543 -36.858 1.00 87.62 155 GLN A CA 1
ATOM 1207 C C . GLN A 1 155 ? 15.492 -11.148 -37.202 1.00 87.62 155 GLN A C 1
ATOM 1209 O O . GLN A 1 155 ? 16.024 -10.472 -36.333 1.00 87.62 155 GLN A O 1
ATOM 1214 N N . ALA A 1 156 ? 15.267 -10.669 -38.430 1.00 90.19 156 ALA A N 1
ATOM 1215 C CA . ALA A 1 156 ? 15.657 -9.318 -38.835 1.00 90.19 156 ALA A CA 1
ATOM 1216 C C . ALA A 1 156 ? 14.946 -8.222 -38.020 1.00 90.19 156 ALA A C 1
ATOM 1218 O O . ALA A 1 156 ? 15.555 -7.203 -37.706 1.00 90.19 156 ALA A O 1
ATOM 1219 N N . ALA A 1 157 ? 13.673 -8.426 -37.658 1.00 90.19 157 ALA A N 1
ATOM 1220 C CA . ALA A 1 157 ? 12.955 -7.505 -36.783 1.00 90.19 157 ALA A CA 1
ATOM 1221 C C . ALA A 1 157 ? 13.517 -7.546 -35.356 1.00 90.19 157 ALA A C 1
ATOM 1223 O O . ALA A 1 157 ? 13.704 -6.497 -34.750 1.00 90.19 157 ALA A O 1
ATOM 1224 N N . ILE A 1 158 ? 13.839 -8.737 -34.845 1.00 89.31 158 ILE A N 1
ATOM 1225 C CA . ILE A 1 158 ? 14.488 -8.890 -33.537 1.00 89.31 158 ILE A CA 1
ATOM 1226 C C . ILE A 1 158 ? 15.810 -8.119 -33.536 1.00 89.31 158 ILE A C 1
ATOM 1228 O O . ILE A 1 158 ? 15.977 -7.232 -32.714 1.00 89.31 158 ILE A O 1
ATOM 1232 N N . ASP A 1 159 ? 16.693 -8.359 -34.504 1.00 87.50 159 ASP A N 1
ATOM 1233 C CA . ASP A 1 159 ? 18.018 -7.732 -34.552 1.00 87.50 159 ASP A CA 1
ATOM 1234 C C . ASP A 1 159 ? 17.965 -6.201 -34.730 1.00 87.50 159 ASP A C 1
ATOM 1236 O O . ASP A 1 159 ? 18.864 -5.495 -34.268 1.00 87.50 159 ASP A O 1
ATOM 1240 N N . HIS A 1 160 ? 16.924 -5.685 -35.396 1.00 88.12 160 HIS A N 1
ATOM 1241 C CA . HIS A 1 160 ? 16.715 -4.251 -35.608 1.00 88.12 160 HIS A CA 1
ATOM 1242 C C . HIS A 1 160 ? 16.269 -3.519 -34.333 1.00 88.12 160 HIS A C 1
ATOM 1244 O O . HIS A 1 160 ? 16.727 -2.407 -34.074 1.00 88.12 160 HIS A O 1
ATOM 1250 N N . PHE A 1 161 ? 15.396 -4.133 -33.530 1.00 85.19 161 PHE A N 1
ATOM 1251 C CA . PHE A 1 161 ? 14.838 -3.537 -32.311 1.00 85.19 161 PHE A CA 1
ATOM 1252 C C . PHE A 1 161 ? 15.620 -3.984 -31.066 1.00 85.19 161 PHE A C 1
ATOM 1254 O O . PHE A 1 161 ? 15.126 -4.764 -30.247 1.00 85.19 161 PHE A O 1
ATOM 1261 N N . LYS A 1 162 ? 16.861 -3.495 -30.950 1.00 73.12 162 LYS A N 1
ATOM 1262 C CA . LYS A 1 162 ? 17.743 -3.735 -29.799 1.00 73.12 162 LYS A CA 1
ATOM 1263 C C . LYS A 1 162 ? 17.495 -2.820 -28.618 1.00 73.12 162 LYS A C 1
ATOM 1265 O O . LYS A 1 162 ? 17.334 -1.601 -28.836 1.00 73.12 162 LYS A O 1
#

Sequence (162 aa):
MPRYPSELIERVKREAPIRTWLEGRGAEFHKHGRDVVCRCPFPDHEDRTPSFVVSEDRNLWHCLGACQAGGSVVDLVMRLEGCDFRAAVETLLAAFPHLAGEAPAGPAPARGKVPLITPTMADDEILAAVMRYYHHRLPAVREASAYLERRGISQAAIDHFK

Foldseek 3Di:
DDDDPPVLVVLLQAPLALVVVVVVVVWDWDDDPQWIWTADPAPVDPGPDTQWIARRNRQKIAGNPPVRDIDTQLVVQCRRVVDDSVVSSVVSCVVVVVSVPPDPPDPDPDDDPPPPPPDPDPPVVVVVVVLVVCLVCQVVDPVNVVVCVVVVNDPVNSVVPD

Mean predicted aligned error: 13.76 Å